Protein AF-A0AAU9Q0K7-F1 (afdb_monomer)

Structure (mmCIF, N/CA/C/O backbone):
data_AF-A0AAU9Q0K7-F1
#
_entry.id   AF-A0AAU9Q0K7-F1
#
loop_
_atom_site.group_PDB
_atom_site.id
_atom_site.type_symbol
_atom_site.label_atom_id
_atom_site.label_alt_id
_atom_site.label_comp_id
_atom_site.label_asym_id
_atom_site.label_entity_id
_atom_site.label_seq_id
_atom_site.pdbx_PDB_ins_code
_atom_site.Cartn_x
_atom_site.Cartn_y
_atom_site.Cartn_z
_atom_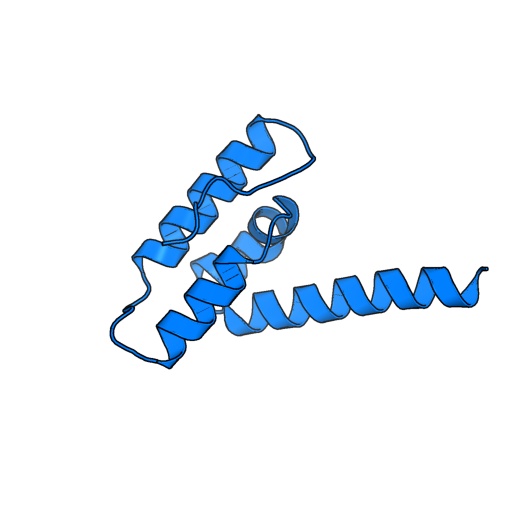site.occupancy
_atom_site.B_iso_or_equiv
_atom_site.auth_seq_id
_atom_site.auth_comp_id
_atom_site.auth_asym_id
_atom_site.auth_atom_id
_atom_site.pdbx_PDB_model_num
ATOM 1 N N . MET A 1 1 ? -2.325 15.271 6.030 1.00 62.47 1 MET A N 1
ATOM 2 C CA . MET A 1 1 ? -2.195 13.817 5.755 1.00 62.47 1 MET A CA 1
ATOM 3 C C . MET A 1 1 ? -1.354 13.615 4.496 1.00 62.47 1 MET A C 1
ATOM 5 O O . MET A 1 1 ? -1.461 14.426 3.584 1.00 62.47 1 MET A O 1
ATOM 9 N N . LYS A 1 2 ? -0.492 12.588 4.441 1.00 71.00 2 LYS A N 1
ATOM 10 C CA . LYS A 1 2 ? 0.323 12.282 3.244 1.00 71.00 2 LYS A CA 1
ATOM 11 C C . LYS A 1 2 ? -0.579 11.862 2.074 1.00 71.00 2 LYS A C 1
ATOM 13 O O . LYS A 1 2 ? -1.559 11.155 2.285 1.00 71.00 2 LYS A O 1
ATOM 18 N N . SER A 1 3 ? -0.235 12.276 0.852 1.00 79.75 3 SER A N 1
ATOM 19 C CA . SER A 1 3 ? -1.015 11.948 -0.349 1.00 79.75 3 SER A CA 1
ATOM 20 C C . SER A 1 3 ? -0.915 10.463 -0.708 1.00 79.75 3 SER A C 1
ATOM 22 O O . SER A 1 3 ? 0.182 9.914 -0.825 1.00 79.75 3 SER A O 1
ATOM 24 N N . LEU A 1 4 ? -2.066 9.835 -0.962 1.00 75.19 4 LEU A N 1
ATOM 25 C CA . LEU A 1 4 ? -2.180 8.469 -1.488 1.00 75.19 4 LEU A CA 1
ATOM 26 C C . LEU A 1 4 ? -1.605 8.325 -2.909 1.00 75.19 4 LEU A C 1
ATOM 28 O O . LEU A 1 4 ? -1.263 7.223 -3.329 1.00 75.19 4 LEU A O 1
ATOM 32 N N . LYS A 1 5 ? -1.461 9.439 -3.639 1.00 81.19 5 LYS A N 1
ATOM 33 C CA . LYS A 1 5 ? -0.990 9.481 -5.032 1.00 81.19 5 LYS A CA 1
ATOM 34 C C . LYS A 1 5 ? 0.529 9.635 -5.162 1.00 81.19 5 LYS A C 1
ATOM 36 O O . LYS A 1 5 ? 1.024 9.848 -6.262 1.00 81.19 5 LYS A O 1
ATOM 41 N N . ASN A 1 6 ? 1.295 9.515 -4.076 1.00 88.25 6 ASN A N 1
ATOM 42 C CA . ASN A 1 6 ? 2.758 9.675 -4.087 1.00 88.25 6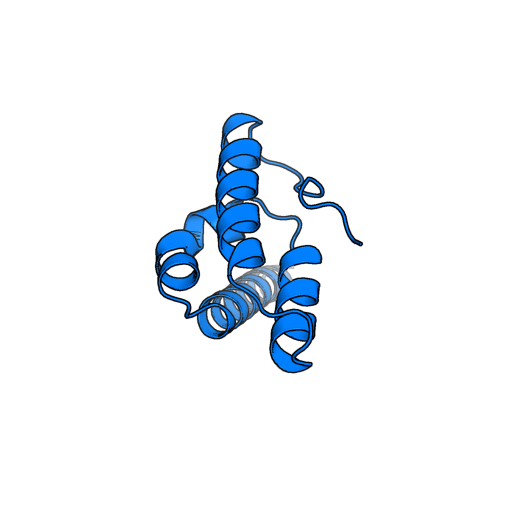 ASN A CA 1
ATOM 43 C C . ASN A 1 6 ? 3.531 8.477 -4.692 1.00 88.25 6 ASN A C 1
ATOM 45 O O . ASN A 1 6 ? 4.697 8.251 -4.361 1.00 88.25 6 ASN A O 1
ATOM 49 N N . LEU A 1 7 ? 2.889 7.717 -5.580 1.00 92.06 7 LEU A N 1
ATOM 50 C CA . LEU A 1 7 ? 3.452 6.559 -6.265 1.00 92.06 7 LEU A CA 1
ATOM 51 C C . LEU A 1 7 ? 4.304 6.995 -7.467 1.00 92.06 7 LEU A C 1
ATOM 53 O O . LEU A 1 7 ? 3.884 7.846 -8.250 1.00 92.06 7 LEU A O 1
ATOM 57 N N . LYS A 1 8 ? 5.494 6.409 -7.635 1.00 90.19 8 LYS A N 1
ATOM 58 C CA . LYS A 1 8 ? 6.494 6.816 -8.640 1.00 90.19 8 LYS A CA 1
ATOM 59 C C . LYS A 1 8 ? 6.988 5.639 -9.485 1.00 90.19 8 LYS A C 1
ATOM 61 O O . LYS A 1 8 ? 6.958 4.490 -9.052 1.00 90.19 8 LYS A O 1
ATOM 66 N N . GLY A 1 9 ? 7.484 5.944 -10.686 1.00 92.38 9 GLY A N 1
ATOM 67 C CA . GLY A 1 9 ? 7.918 4.941 -11.666 1.00 92.38 9 GLY A CA 1
ATOM 68 C C . GLY A 1 9 ? 6.753 4.140 -12.261 1.00 92.38 9 GLY A C 1
ATOM 69 O O . GLY A 1 9 ? 5.585 4.424 -11.973 1.00 92.38 9 GLY A O 1
ATOM 70 N N . TYR A 1 10 ? 7.087 3.129 -13.072 1.00 93.38 10 TYR A N 1
ATOM 71 C CA . TYR A 1 10 ? 6.145 2.203 -13.726 1.00 93.38 10 TYR A CA 1
ATOM 72 C C . TYR A 1 10 ? 5.124 2.886 -14.659 1.00 93.38 10 TYR A C 1
ATOM 74 O O . TYR A 1 10 ? 5.168 4.096 -14.881 1.00 93.38 10 TYR A O 1
ATOM 82 N N . SER A 1 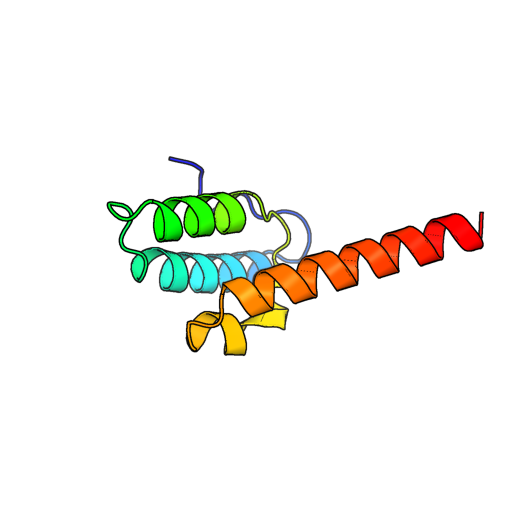11 ? 4.219 2.113 -15.262 1.00 95.94 11 SER A N 1
ATOM 83 C CA . SER A 1 11 ? 3.163 2.657 -16.130 1.00 95.94 11 SER A CA 1
ATOM 84 C C . SER A 1 11 ? 2.059 3.366 -15.330 1.00 95.94 11 SER A C 1
ATOM 86 O O . SER A 1 11 ? 1.856 3.104 -14.1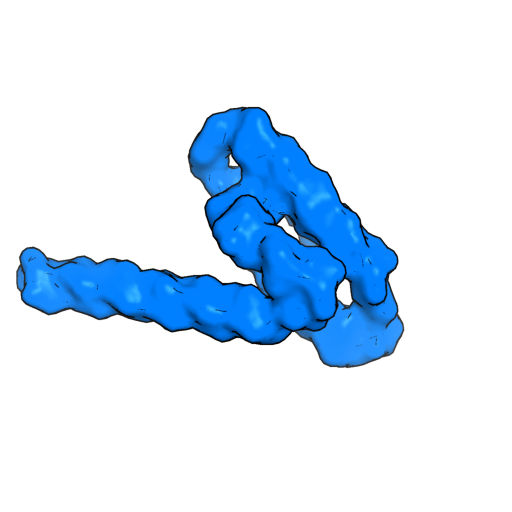40 1.00 95.94 11 SER A O 1
ATOM 88 N N . GLN A 1 12 ? 1.296 4.250 -15.987 1.00 94.94 12 GLN A N 1
ATOM 89 C CA . GLN A 1 12 ? 0.157 4.932 -15.356 1.00 94.94 12 GLN A CA 1
ATOM 90 C C . GLN A 1 12 ? -0.914 3.940 -14.877 1.00 94.94 12 GLN A C 1
ATOM 92 O O . GLN A 1 12 ? -1.439 4.097 -13.777 1.00 94.94 12 GLN A O 1
ATOM 97 N N . ALA A 1 13 ? -1.193 2.891 -15.656 1.00 94.38 13 ALA A N 1
ATOM 98 C CA . ALA A 1 13 ? -2.142 1.847 -15.279 1.00 94.38 13 ALA A CA 1
ATOM 99 C C . ALA A 1 13 ? -1.720 1.131 -13.982 1.00 94.38 13 ALA A C 1
ATOM 101 O O . ALA A 1 13 ? -2.536 0.951 -13.079 1.00 94.38 13 ALA A O 1
ATOM 102 N N . GLN A 1 14 ? -0.430 0.805 -13.839 1.00 95.94 14 GLN A N 1
ATOM 103 C CA . GLN A 1 14 ? 0.107 0.197 -12.616 1.00 95.94 14 GLN A CA 1
ATOM 104 C C . GLN A 1 14 ? 0.014 1.142 -11.413 1.00 95.94 14 GLN A C 1
ATOM 106 O O . GLN A 1 14 ? -0.350 0.705 -10.323 1.00 95.94 14 GLN A O 1
ATOM 111 N N . ARG A 1 15 ? 0.293 2.440 -11.594 1.00 96.44 15 ARG A N 1
ATOM 112 C CA . ARG A 1 15 ? 0.103 3.437 -10.527 1.00 96.44 15 ARG A CA 1
ATOM 113 C C . ARG A 1 15 ? -1.358 3.540 -10.095 1.00 96.44 15 ARG A C 1
ATOM 115 O O . ARG A 1 15 ? -1.618 3.560 -8.897 1.00 96.44 15 ARG A O 1
ATOM 122 N N . ASN A 1 16 ? -2.295 3.564 -11.042 1.00 95.38 16 ASN A N 1
ATOM 123 C CA . ASN A 1 16 ? -3.729 3.630 -10.750 1.00 95.38 16 ASN A CA 1
ATOM 124 C C . ASN A 1 16 ? -4.208 2.387 -9.986 1.00 95.38 16 ASN A C 1
ATOM 126 O O . ASN A 1 16 ? -4.924 2.512 -8.994 1.00 95.38 16 ASN A O 1
ATOM 130 N N . LEU A 1 17 ? -3.762 1.196 -10.397 1.00 95.75 17 LEU A N 1
ATOM 131 C CA . LEU A 1 17 ? -4.061 -0.049 -9.691 1.00 95.75 17 LEU A CA 1
ATOM 132 C C . LEU A 1 17 ? -3.499 -0.036 -8.263 1.00 95.75 17 LEU A C 1
ATOM 134 O O . LEU A 1 17 ? -4.217 -0.309 -7.306 1.00 95.75 17 LEU A O 1
ATOM 138 N N . ALA A 1 18 ? -2.223 0.318 -8.106 1.00 96.94 18 ALA A N 1
ATOM 139 C CA . ALA A 1 18 ? -1.579 0.396 -6.799 1.00 96.94 18 ALA A CA 1
ATOM 140 C C . ALA A 1 18 ? -2.248 1.433 -5.881 1.00 96.94 18 ALA A C 1
ATOM 142 O O . ALA A 1 18 ? -2.421 1.168 -4.692 1.00 96.94 18 ALA A O 1
ATOM 143 N N . TYR A 1 19 ? -2.672 2.575 -6.431 1.00 95.44 19 TYR A N 1
ATOM 144 C CA . TYR A 1 19 ? -3.458 3.580 -5.715 1.00 95.44 19 TYR A CA 1
ATOM 145 C C . TYR A 1 19 ? -4.767 2.986 -5.188 1.00 95.44 19 TYR A C 1
ATOM 147 O O . TYR A 1 19 ? -5.038 3.083 -3.994 1.00 95.44 19 TYR A O 1
ATOM 155 N N . SER A 1 20 ? -5.531 2.307 -6.051 1.00 95.75 20 SER A N 1
ATOM 156 C CA . SER A 1 20 ? -6.800 1.676 -5.670 1.00 95.75 20 SER A CA 1
ATOM 157 C C . SER A 1 20 ? -6.614 0.635 -4.562 1.00 95.75 20 SER A C 1
ATOM 159 O O . SER A 1 20 ? -7.461 0.517 -3.678 1.00 95.75 20 SER A O 1
ATOM 161 N N . ILE A 1 21 ? -5.530 -0.143 -4.608 1.00 95.81 21 ILE A N 1
ATOM 162 C CA . ILE A 1 21 ? -5.220 -1.121 -3.563 1.00 95.81 21 ILE A CA 1
ATOM 163 C C . ILE A 1 21 ? -4.905 -0.382 -2.262 1.00 95.81 21 ILE A C 1
ATOM 165 O O . ILE A 1 21 ? -5.512 -0.670 -1.235 1.00 95.81 21 ILE A O 1
ATOM 169 N N . ARG A 1 22 ? -3.999 0.603 -2.299 1.00 95.88 22 ARG A N 1
ATOM 170 C CA . ARG A 1 22 ? -3.597 1.375 -1.117 1.00 95.88 22 ARG A CA 1
ATOM 171 C C . ARG A 1 22 ? -4.790 2.036 -0.436 1.00 95.88 22 ARG A C 1
ATOM 173 O O . ARG A 1 22 ? -4.917 1.905 0.775 1.00 95.88 22 ARG A O 1
ATOM 180 N N . GLU A 1 23 ? -5.658 2.682 -1.207 1.00 95.25 23 GLU A N 1
ATOM 181 C CA . GLU A 1 23 ? -6.874 3.339 -0.723 1.00 95.25 23 GLU A CA 1
ATOM 182 C C . GLU A 1 23 ? -7.787 2.353 0.019 1.00 95.25 23 GLU A C 1
ATOM 184 O O . GLU A 1 23 ? -8.131 2.587 1.181 1.00 95.25 23 GLU A O 1
ATOM 189 N N . LYS A 1 24 ? -8.077 1.194 -0.591 1.00 95.00 24 LYS A N 1
ATOM 190 C CA . LYS A 1 24 ? -8.883 0.128 0.028 1.00 95.00 24 LYS A CA 1
ATOM 191 C C . LYS A 1 24 ? -8.294 -0.385 1.339 1.00 95.00 24 LYS A C 1
ATOM 193 O O . LYS 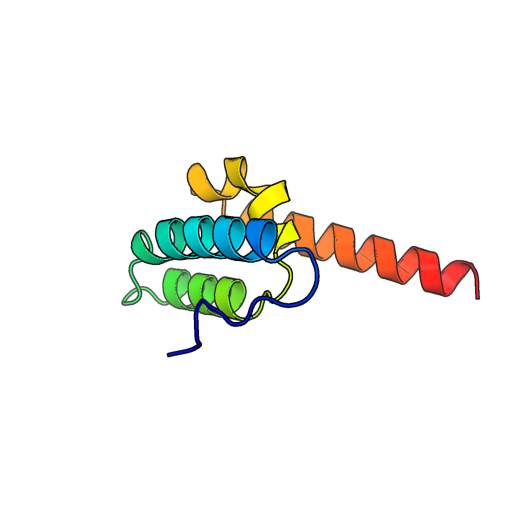A 1 24 ? -9.046 -0.696 2.256 1.00 95.00 24 LYS A O 1
ATOM 198 N N . ILE A 1 25 ? -6.972 -0.512 1.428 1.00 94.50 25 ILE A N 1
ATOM 199 C CA . ILE A 1 25 ? -6.305 -0.969 2.653 1.00 94.50 25 ILE A CA 1
ATOM 200 C C . ILE A 1 25 ? -6.368 0.097 3.734 1.00 94.50 25 ILE A C 1
ATOM 202 O O . ILE A 1 25 ? -6.721 -0.201 4.869 1.00 94.50 25 ILE A O 1
ATOM 206 N N . THR A 1 26 ? -6.067 1.345 3.386 1.00 93.88 26 THR A N 1
ATOM 207 C CA . THR A 1 26 ? -6.042 2.441 4.357 1.00 93.88 26 THR A CA 1
ATOM 208 C C . THR A 1 26 ? -7.420 2.767 4.912 1.00 93.88 26 THR A C 1
ATOM 210 O O . THR A 1 26 ? -7.515 3.146 6.071 1.00 93.88 26 THR A O 1
ATOM 213 N N . ALA A 1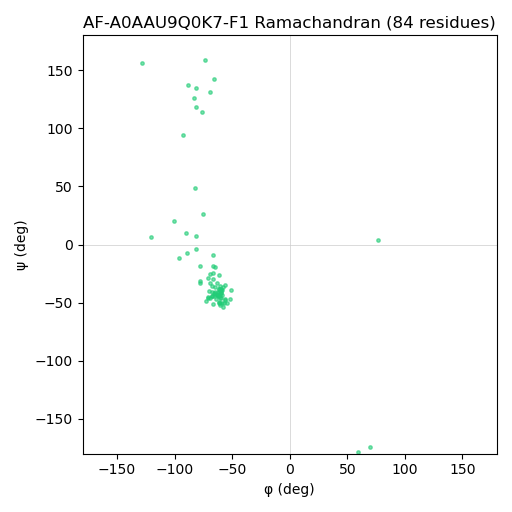 27 ? -8.480 2.551 4.129 1.00 93.31 27 ALA A N 1
ATOM 214 C CA . ALA A 1 27 ? -9.860 2.726 4.574 1.00 93.31 27 ALA A CA 1
ATOM 215 C C . ALA A 1 27 ? -10.290 1.719 5.659 1.00 93.31 27 ALA A C 1
ATOM 217 O O . ALA A 1 27 ? -11.276 1.956 6.346 1.00 93.31 27 ALA A O 1
ATOM 218 N N . LYS A 1 28 ? -9.568 0.599 5.817 1.00 92.50 28 LYS A N 1
ATOM 219 C CA . LYS A 1 28 ? -9.842 -0.418 6.848 1.00 92.50 28 LYS A CA 1
ATOM 220 C C . LYS A 1 28 ? -9.111 -0.161 8.170 1.00 92.50 28 LYS A C 1
ATOM 222 O O . LYS A 1 28 ? -9.319 -0.914 9.115 1.00 92.50 28 LYS A O 1
ATOM 227 N N . LEU A 1 29 ? -8.222 0.831 8.218 1.00 92.19 29 LEU A N 1
ATOM 228 C CA . LEU A 1 29 ? -7.411 1.131 9.396 1.00 92.19 29 LEU A CA 1
ATOM 229 C C . LEU A 1 29 ? -8.151 2.094 10.325 1.00 92.19 29 LEU A C 1
ATOM 231 O O . LEU A 1 29 ? -8.703 3.098 9.876 1.00 92.19 29 LEU A O 1
ATOM 235 N N . ASP A 1 30 ? -8.096 1.826 11.624 1.00 93.69 30 ASP A N 1
ATOM 236 C CA . ASP A 1 30 ? -8.618 2.716 12.653 1.00 93.69 30 ASP A CA 1
ATOM 237 C C . ASP A 1 30 ? -7.500 3.641 13.144 1.00 93.69 30 ASP A C 1
ATOM 239 O O . ASP A 1 30 ? -6.723 3.304 14.036 1.00 93.69 30 ASP A O 1
ATOM 243 N N . LEU A 1 31 ? -7.408 4.835 12.554 1.00 91.56 31 LEU A N 1
ATOM 244 C CA . LEU A 1 31 ? -6.313 5.779 12.818 1.00 91.56 31 LEU A CA 1
ATOM 245 C C . LEU A 1 31 ? -6.298 6.347 14.247 1.00 91.56 31 LEU A C 1
ATOM 247 O O . LEU A 1 31 ? -5.315 6.987 14.624 1.00 91.56 31 LEU A O 1
ATOM 251 N N . SER A 1 32 ? -7.340 6.101 15.051 1.00 93.12 32 SER A N 1
ATOM 252 C CA . SER A 1 32 ? -7.312 6.403 16.487 1.00 93.12 32 SER A CA 1
ATOM 253 C C . SER A 1 32 ? -6.361 5.472 17.249 1.00 93.12 32 SER A C 1
ATOM 255 O O . SER A 1 32 ? -5.792 5.852 18.274 1.00 93.12 32 SER A O 1
ATOM 257 N N . LYS A 1 33 ? -6.118 4.265 16.723 1.00 94.44 33 LYS A N 1
ATOM 258 C CA . LYS A 1 33 ? -5.191 3.294 17.299 1.00 94.44 33 LYS A CA 1
ATOM 259 C C . LYS A 1 33 ? -3.770 3.609 16.860 1.00 94.44 33 LYS A C 1
ATOM 261 O O . LYS A 1 33 ? -3.445 3.630 15.673 1.00 94.44 33 LYS A O 1
ATOM 266 N N . THR A 1 34 ? -2.874 3.742 17.836 1.00 94.50 34 THR A N 1
ATOM 267 C CA . THR A 1 34 ? -1.443 4.008 17.613 1.00 94.50 34 THR A CA 1
ATOM 268 C C . T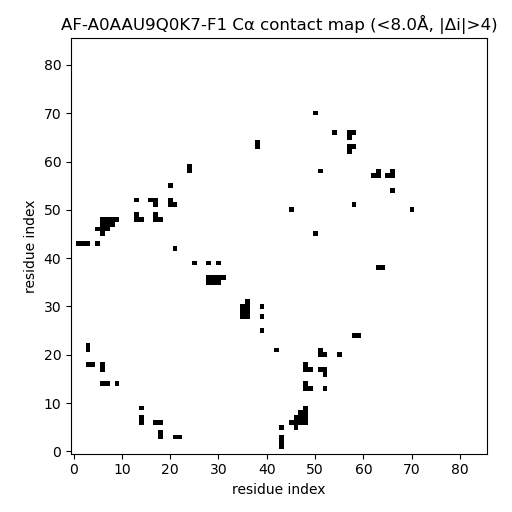HR A 1 34 ? -0.807 3.037 16.616 1.00 94.50 34 THR A C 1
ATOM 270 O O . THR A 1 34 ? 0.019 3.438 15.797 1.00 94.50 34 THR A O 1
ATOM 273 N N . GLN A 1 35 ? -1.185 1.757 16.665 1.00 92.50 35 GLN A N 1
ATOM 274 C CA . GLN A 1 35 ? -0.626 0.737 15.780 1.00 92.50 35 GLN A CA 1
ATOM 275 C C . GLN A 1 35 ? -1.061 0.930 14.322 1.00 92.50 35 GLN A C 1
ATOM 277 O O . GLN A 1 35 ? -0.218 0.914 13.425 1.00 92.50 35 GLN A O 1
ATOM 282 N N . ASP A 1 36 ? -2.346 1.173 14.089 1.00 93.31 36 ASP A N 1
ATOM 283 C CA . ASP A 1 36 ? -2.901 1.394 12.753 1.00 93.31 36 ASP A CA 1
ATOM 284 C C . ASP A 1 36 ? -2.387 2.701 12.150 1.00 93.31 36 ASP A C 1
ATOM 286 O O . ASP A 1 36 ? -2.063 2.748 10.964 1.00 93.31 36 ASP A O 1
ATOM 290 N N . ASN A 1 37 ? -2.193 3.731 12.976 1.00 94.25 37 ASN A N 1
ATOM 291 C CA . ASN A 1 37 ? -1.556 4.974 12.556 1.00 94.25 37 ASN A CA 1
ATOM 292 C C . ASN A 1 37 ? -0.101 4.741 12.089 1.00 94.25 37 ASN A C 1
ATOM 294 O O . ASN A 1 37 ? 0.294 5.170 11.004 1.00 94.25 37 ASN A O 1
ATOM 298 N N . ARG A 1 38 ? 0.687 3.947 12.831 1.00 93.69 38 ARG A N 1
ATOM 299 C CA . ARG A 1 38 ? 2.049 3.556 12.409 1.00 93.69 38 ARG A CA 1
ATOM 300 C C . ARG A 1 38 ? 2.049 2.759 11.103 1.00 93.69 38 ARG A C 1
ATOM 302 O O . ARG A 1 38 ? 2.925 2.959 10.257 1.00 93.69 38 ARG A O 1
ATOM 309 N N . VAL A 1 39 ? 1.091 1.847 10.931 1.00 94.00 39 VAL A N 1
ATOM 310 C CA . VAL A 1 39 ? 0.925 1.072 9.692 1.00 94.00 39 VAL A CA 1
ATOM 311 C C . VAL A 1 39 ? 0.570 1.994 8.530 1.00 94.00 39 VAL A C 1
ATOM 313 O O . VAL A 1 39 ? 1.204 1.908 7.477 1.00 94.00 39 VAL A O 1
ATOM 316 N N . TYR A 1 40 ? -0.379 2.909 8.729 1.00 94.62 40 TYR A N 1
ATOM 317 C CA . TYR A 1 40 ? -0.759 3.922 7.751 1.00 94.62 40 TYR A CA 1
ATOM 318 C C . TYR A 1 40 ? 0.464 4.723 7.305 1.00 94.62 40 TYR A C 1
ATOM 320 O O . TYR A 1 40 ? 0.747 4.807 6.111 1.00 94.62 40 TYR A O 1
ATOM 328 N N . ASP A 1 41 ? 1.253 5.235 8.247 1.00 93.50 41 ASP A N 1
ATOM 329 C CA . ASP A 1 41 ? 2.445 6.021 7.940 1.00 93.50 41 ASP A CA 1
ATOM 330 C C . ASP A 1 41 ? 3.489 5.257 7.119 1.00 93.50 41 ASP A C 1
ATOM 332 O O . ASP A 1 41 ? 4.101 5.830 6.208 1.00 93.50 41 ASP A O 1
ATOM 336 N N . ARG A 1 42 ? 3.663 3.961 7.402 1.00 93.50 42 ARG A N 1
ATOM 337 C CA . ARG A 1 42 ? 4.522 3.060 6.620 1.00 93.50 42 ARG A CA 1
ATOM 338 C C . ARG A 1 42 ? 3.971 2.808 5.222 1.00 93.50 42 ARG A C 1
ATOM 340 O O . ARG A 1 42 ? 4.723 2.888 4.258 1.00 93.50 42 ARG A O 1
ATOM 347 N N . LEU A 1 43 ? 2.672 2.554 5.079 1.00 94.31 43 LEU A N 1
ATOM 348 C CA . LEU A 1 43 ? 2.043 2.438 3.759 1.00 94.31 43 LEU A CA 1
ATOM 349 C C . LEU A 1 43 ? 2.191 3.739 2.964 1.00 94.31 43 LEU A C 1
ATOM 351 O O . LEU A 1 43 ? 2.400 3.702 1.751 1.00 94.31 43 LEU A O 1
ATOM 355 N N . MET A 1 44 ? 2.132 4.888 3.645 1.00 94.00 44 MET A N 1
ATOM 356 C CA . MET A 1 44 ? 2.286 6.185 3.002 1.00 94.00 44 MET A CA 1
ATOM 357 C C . MET A 1 44 ? 3.712 6.484 2.534 1.00 94.00 44 MET A C 1
ATOM 359 O O . MET A 1 44 ? 3.885 7.243 1.579 1.00 94.00 44 MET A O 1
ATOM 363 N N . SER A 1 45 ? 4.734 5.929 3.193 1.00 92.81 45 SER A N 1
ATOM 364 C CA . SER A 1 45 ? 6.135 6.137 2.808 1.00 92.81 45 SER A CA 1
ATOM 365 C C . SER A 1 45 ? 6.557 5.295 1.601 1.00 92.81 45 SER A C 1
ATOM 367 O O . SER A 1 45 ? 7.534 5.632 0.928 1.00 92.81 45 SER A O 1
ATOM 369 N N . ILE A 1 46 ? 5.810 4.237 1.275 1.00 93.44 46 ILE A N 1
ATOM 370 C CA . ILE A 1 46 ? 6.078 3.402 0.106 1.00 93.44 46 ILE A CA 1
ATOM 371 C C . ILE A 1 46 ? 5.618 4.116 -1.166 1.00 93.44 46 ILE A C 1
ATOM 373 O O . ILE A 1 46 ? 4.429 4.310 -1.418 1.00 93.44 46 ILE A O 1
ATOM 377 N N . THR A 1 47 ? 6.589 4.457 -2.010 1.00 93.94 47 THR A N 1
ATOM 378 C CA . THR A 1 47 ? 6.367 5.110 -3.307 1.00 93.94 47 THR A CA 1
ATOM 379 C C . THR A 1 47 ? 6.323 4.127 -4.476 1.00 93.94 47 THR A C 1
ATOM 381 O O . THR A 1 47 ? 5.932 4.514 -5.571 1.00 93.94 47 THR A O 1
ATOM 384 N N . SER A 1 48 ? 6.716 2.865 -4.276 1.00 94.25 48 SER A N 1
ATOM 385 C CA . SER A 1 48 ? 6.758 1.853 -5.337 1.00 94.25 48 SER A CA 1
ATOM 386 C C . SER A 1 48 ? 5.370 1.238 -5.578 1.00 94.25 48 SER A C 1
ATOM 388 O O . SER A 1 48 ? 4.856 0.563 -4.683 1.00 94.25 48 SER A O 1
ATOM 390 N N . PRO A 1 49 ? 4.774 1.377 -6.781 1.00 95.50 49 PRO A N 1
ATOM 391 C CA . PRO A 1 49 ? 3.530 0.698 -7.151 1.00 95.50 49 PRO A CA 1
ATOM 392 C C . PRO A 1 49 ? 3.617 -0.824 -7.005 1.00 95.50 49 PRO A C 1
ATOM 394 O O . PRO A 1 49 ? 2.649 -1.473 -6.614 1.00 95.50 49 PRO A O 1
ATOM 397 N N . MET A 1 50 ? 4.792 -1.398 -7.279 1.00 95.00 50 MET A N 1
ATOM 398 C CA . MET A 1 50 ? 4.982 -2.848 -7.270 1.00 95.00 50 MET A CA 1
ATOM 399 C C . MET A 1 50 ? 4.848 -3.474 -5.892 1.00 95.00 50 MET A C 1
ATOM 401 O O . MET A 1 50 ? 4.494 -4.643 -5.818 1.00 95.00 50 MET A O 1
ATOM 405 N N . PHE A 1 51 ? 5.066 -2.723 -4.811 1.00 96.31 51 PHE A N 1
ATOM 406 C CA . PHE A 1 51 ? 4.752 -3.216 -3.473 1.00 96.31 51 PHE A CA 1
ATOM 407 C C . PHE A 1 51 ? 3.267 -3.596 -3.370 1.00 96.31 51 PHE A C 1
ATOM 409 O O . PHE A 1 51 ? 2.930 -4.733 -3.045 1.00 96.31 51 PHE A O 1
ATOM 416 N N . PHE A 1 52 ? 2.378 -2.665 -3.723 1.00 96.81 52 PHE A N 1
ATOM 417 C CA . PHE A 1 52 ? 0.932 -2.859 -3.613 1.00 96.81 52 PHE A CA 1
ATOM 418 C C . PHE A 1 52 ? 0.425 -3.956 -4.547 1.00 96.81 52 PHE A C 1
ATOM 420 O O . PHE A 1 52 ? -0.460 -4.719 -4.175 1.00 96.81 52 PHE A O 1
ATOM 427 N N . ILE A 1 53 ? 1.007 -4.058 -5.744 1.00 96.25 53 ILE A N 1
ATOM 428 C CA . ILE A 1 53 ? 0.631 -5.075 -6.731 1.00 96.25 53 ILE A CA 1
ATOM 429 C C . ILE A 1 53 ? 1.137 -6.462 -6.308 1.00 96.25 53 ILE A C 1
ATOM 431 O O . ILE A 1 53 ? 0.362 -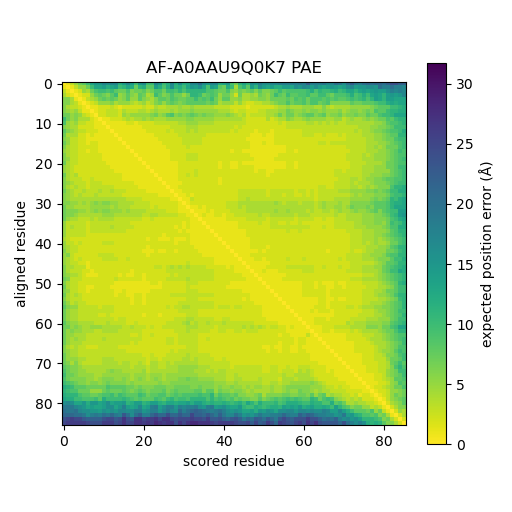7.415 -6.301 1.00 96.25 53 ILE A O 1
ATOM 435 N N . LYS A 1 54 ? 2.415 -6.588 -5.921 1.00 96.56 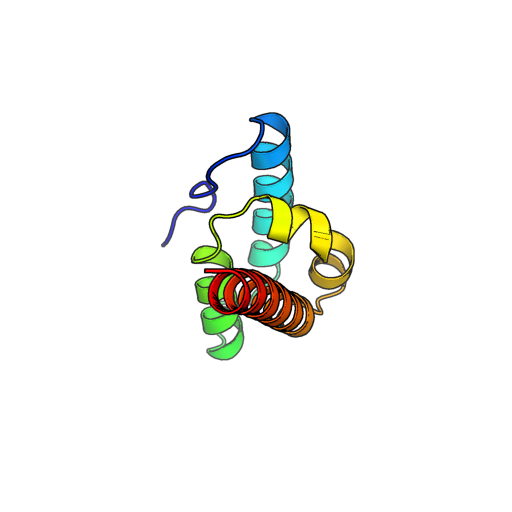54 LYS A N 1
ATOM 436 C CA . LYS A 1 54 ? 3.047 -7.875 -5.584 1.00 96.56 54 LYS A CA 1
ATOM 437 C C . LYS A 1 54 ? 2.468 -8.496 -4.313 1.00 96.56 54 LYS A C 1
ATOM 439 O O . LYS A 1 54 ? 2.257 -9.703 -4.280 1.00 96.56 54 LYS A O 1
ATOM 444 N N . TYR A 1 55 ? 2.203 -7.691 -3.282 1.00 97.06 55 TYR A N 1
ATOM 445 C CA . TYR A 1 55 ? 1.716 -8.178 -1.983 1.00 97.06 55 TYR A CA 1
ATOM 446 C C . TYR A 1 55 ? 0.208 -7.999 -1.790 1.00 97.06 55 TYR A C 1
ATOM 448 O O . TYR A 1 55 ? -0.285 -7.985 -0.662 1.00 97.06 55 TYR A O 1
ATOM 456 N N . ARG A 1 56 ? -0.543 -7.842 -2.887 1.00 95.88 56 ARG A N 1
ATOM 457 C CA . ARG A 1 56 ? -1.982 -7.565 -2.855 1.00 95.88 56 ARG A CA 1
ATOM 458 C C . ARG A 1 56 ? -2.756 -8.559 -1.991 1.00 95.88 56 ARG A C 1
ATOM 460 O O . ARG A 1 56 ? -3.554 -8.132 -1.168 1.00 95.88 56 ARG A O 1
ATOM 467 N N . SER A 1 57 ? -2.494 -9.857 -2.147 1.00 95.06 57 SER A N 1
ATOM 468 C CA . SER A 1 57 ? -3.199 -10.910 -1.405 1.00 95.06 57 SER A CA 1
ATOM 469 C C . SER A 1 57 ? -3.015 -10.767 0.111 1.00 95.06 57 SER A C 1
ATOM 471 O O . SER A 1 57 ? -3.997 -10.789 0.850 1.00 95.06 57 SER A O 1
ATOM 473 N N . GLN A 1 58 ? -1.783 -10.528 0.577 1.00 95.50 58 GLN A N 1
ATOM 474 C CA . GLN A 1 58 ? -1.496 -10.313 1.998 1.00 95.50 58 GLN A CA 1
ATOM 475 C C . GLN A 1 58 ? -2.135 -9.026 2.519 1.00 95.50 58 GLN A C 1
ATOM 477 O O . GLN A 1 58 ? -2.675 -8.998 3.623 1.00 95.50 58 GLN A O 1
ATOM 482 N N . LEU A 1 59 ? -2.072 -7.955 1.727 1.00 95.69 59 LEU A N 1
ATOM 483 C CA . LEU A 1 59 ? -2.685 -6.681 2.078 1.00 95.69 59 LEU A CA 1
ATOM 484 C C . LEU A 1 59 ? -4.205 -6.841 2.235 1.00 95.69 59 LEU A C 1
ATOM 486 O O . LEU A 1 59 ? -4.762 -6.461 3.263 1.00 95.69 59 LEU A O 1
ATOM 490 N N . GLU A 1 60 ? -4.873 -7.452 1.255 1.00 93.12 60 GLU A N 1
ATOM 491 C CA . GLU A 1 60 ? -6.325 -7.654 1.261 1.00 93.12 60 GLU A CA 1
ATOM 492 C C . GLU A 1 60 ? -6.789 -8.558 2.412 1.00 93.12 60 GLU A C 1
ATOM 494 O O . GLU A 1 60 ? -7.853 -8.297 2.980 1.00 93.12 60 GLU A O 1
ATOM 499 N N . SER A 1 61 ? -5.970 -9.539 2.814 1.00 93.62 61 SER A N 1
ATOM 500 C CA . SER A 1 61 ? -6.224 -10.419 3.961 1.00 93.62 61 SER A CA 1
ATOM 501 C C . SER A 1 61 ? -5.858 -9.805 5.324 1.00 93.62 61 SER A C 1
ATOM 503 O O . SER A 1 61 ? -5.829 -10.523 6.320 1.00 93.62 61 SER A O 1
ATOM 505 N N . GLY A 1 62 ? -5.488 -8.520 5.385 1.00 92.19 62 GLY A N 1
ATOM 506 C CA . GLY A 1 62 ? -5.112 -7.834 6.629 1.00 92.19 62 GLY A CA 1
ATOM 507 C C . GLY A 1 62 ? -3.709 -8.165 7.159 1.00 92.19 62 GLY A C 1
ATOM 508 O O . GLY A 1 62 ? -3.299 -7.639 8.191 1.00 92.19 62 GLY A O 1
ATOM 509 N N . LYS A 1 63 ? -2.915 -8.965 6.438 1.00 94.56 63 LYS A N 1
ATOM 510 C CA . LYS A 1 63 ? -1.530 -9.329 6.793 1.00 94.56 63 LYS A CA 1
ATOM 511 C C . LYS A 1 63 ? -0.540 -8.233 6.369 1.00 94.56 63 LYS A C 1
ATOM 513 O O . LYS A 1 63 ? 0.483 -8.491 5.735 1.00 94.56 63 LYS A O 1
ATOM 518 N N . ILE A 1 64 ? -0.846 -6.980 6.712 1.00 94.31 64 ILE A N 1
ATOM 519 C CA . ILE A 1 64 ? -0.110 -5.794 6.242 1.00 94.31 64 ILE A CA 1
ATOM 520 C C . ILE A 1 64 ? 1.330 -5.790 6.768 1.00 94.31 64 ILE A C 1
ATOM 522 O O . ILE A 1 64 ? 2.265 -5.523 6.016 1.00 94.31 64 ILE A O 1
ATOM 526 N N . THR A 1 65 ? 1.530 -6.136 8.041 1.00 92.56 65 THR A N 1
ATOM 527 C CA . THR A 1 65 ? 2.867 -6.210 8.652 1.00 92.56 65 THR A CA 1
ATOM 528 C C . THR A 1 65 ? 3.753 -7.250 7.965 1.00 92.56 65 THR A C 1
ATOM 530 O O . THR A 1 65 ? 4.934 -6.995 7.743 1.00 92.56 65 THR A O 1
ATOM 533 N N . GLU A 1 66 ? 3.183 -8.388 7.557 1.00 94.25 66 GLU A N 1
ATOM 534 C CA . GLU A 1 66 ? 3.909 -9.429 6.820 1.00 94.25 66 GLU A CA 1
ATOM 535 C C . GLU A 1 66 ? 4.338 -8.933 5.431 1.00 94.25 66 GLU A C 1
ATOM 537 O O . GLU A 1 66 ? 5.489 -9.112 5.035 1.00 94.25 66 GLU A O 1
ATOM 542 N N . ALA A 1 67 ? 3.441 -8.249 4.710 1.00 96.31 67 ALA A N 1
ATOM 543 C CA . ALA A 1 67 ? 3.763 -7.627 3.425 1.00 96.31 67 ALA A CA 1
ATOM 544 C C . ALA A 1 67 ? 4.899 -6.599 3.557 1.00 96.31 67 ALA A C 1
ATOM 546 O O . ALA A 1 67 ? 5.827 -6.583 2.748 1.00 96.31 67 ALA A O 1
ATOM 547 N N . LEU A 1 68 ? 4.849 -5.761 4.598 1.00 94.12 68 LEU A N 1
ATOM 548 C CA . LEU A 1 68 ? 5.883 -4.768 4.892 1.00 94.12 68 LEU A CA 1
ATOM 549 C C . LEU A 1 68 ? 7.237 -5.421 5.197 1.00 94.12 68 LEU A C 1
ATOM 551 O O . LEU A 1 68 ? 8.246 -4.966 4.661 1.00 94.12 68 LEU A O 1
ATOM 555 N N . SER A 1 69 ? 7.257 -6.491 5.998 1.00 93.44 69 SER A N 1
ATOM 556 C CA . SER A 1 69 ? 8.482 -7.238 6.317 1.00 93.44 69 SER A CA 1
ATOM 557 C C . SER A 1 69 ? 9.111 -7.825 5.054 1.00 93.44 69 SER A C 1
ATOM 559 O O . SER A 1 69 ? 10.257 -7.522 4.739 1.00 93.44 69 SER A O 1
ATOM 561 N N . LYS A 1 70 ? 8.324 -8.553 4.250 1.00 93.56 70 LYS A N 1
ATOM 562 C CA . LYS A 1 70 ? 8.801 -9.156 2.994 1.00 93.56 70 LYS A CA 1
ATOM 563 C C . LYS A 1 70 ? 9.363 -8.119 2.024 1.00 93.56 70 LYS A C 1
ATOM 565 O O . LYS A 1 70 ? 10.338 -8.378 1.326 1.00 93.56 70 LYS A O 1
ATOM 570 N N . TYR A 1 71 ? 8.766 -6.929 1.979 1.00 93.75 71 TYR A N 1
ATOM 571 C CA . TYR A 1 71 ? 9.266 -5.844 1.140 1.00 93.75 71 TYR A CA 1
ATOM 572 C C . TYR A 1 71 ? 10.598 -5.263 1.632 1.00 93.75 71 TYR A C 1
ATOM 574 O O . TYR A 1 71 ? 11.421 -4.827 0.821 1.00 93.75 71 TYR A O 1
ATOM 582 N N . GLN A 1 72 ? 10.827 -5.230 2.945 1.00 90.00 72 GLN A N 1
ATOM 583 C CA . GLN A 1 72 ? 12.121 -4.835 3.499 1.00 90.00 72 GLN A CA 1
ATOM 584 C C . GLN A 1 72 ? 13.195 -5.870 3.168 1.00 90.00 72 GLN A C 1
ATOM 586 O O . GLN A 1 72 ? 14.258 -5.475 2.689 1.00 90.00 72 GLN A O 1
ATOM 591 N N . ASP A 1 73 ? 12.885 -7.158 3.312 1.00 90.12 73 ASP A N 1
ATOM 592 C CA . ASP A 1 73 ? 13.798 -8.258 2.982 1.00 90.12 73 ASP A CA 1
ATOM 593 C C . ASP A 1 73 ? 14.188 -8.236 1.499 1.00 90.12 73 ASP A C 1
ATOM 595 O O . ASP A 1 73 ? 15.369 -8.289 1.153 1.00 90.12 73 ASP A O 1
ATOM 599 N N . ASP A 1 74 ? 13.216 -8.054 0.601 1.00 89.44 74 ASP A N 1
ATOM 600 C CA . ASP A 1 74 ? 13.466 -7.929 -0.839 1.00 89.44 74 ASP A CA 1
ATOM 601 C C . ASP A 1 74 ? 14.378 -6.737 -1.165 1.00 89.44 74 ASP A C 1
ATOM 603 O O . ASP A 1 74 ? 15.288 -6.838 -1.995 1.00 89.44 74 ASP A O 1
ATOM 607 N N . ASN A 1 75 ? 14.167 -5.596 -0.504 1.00 87.06 75 ASN A N 1
ATOM 608 C CA . ASN A 1 75 ? 15.010 -4.419 -0.695 1.00 87.06 75 ASN A CA 1
ATOM 609 C C . ASN A 1 75 ? 16.415 -4.607 -0.125 1.00 87.06 75 ASN A C 1
ATOM 611 O O . ASN A 1 75 ? 17.379 -4.172 -0.759 1.00 87.06 75 ASN A O 1
ATOM 615 N N . TYR A 1 76 ? 16.539 -5.243 1.039 1.00 87.06 76 TYR A N 1
ATOM 616 C CA . TYR A 1 76 ? 17.823 -5.591 1.633 1.00 87.06 76 TYR A CA 1
ATOM 617 C C . TYR A 1 76 ? 18.606 -6.518 0.700 1.00 87.06 76 TYR A C 1
ATOM 619 O O . TYR A 1 76 ? 19.723 -6.188 0.308 1.00 87.06 76 TYR A O 1
ATOM 627 N N . ASN A 1 77 ? 17.977 -7.596 0.228 1.00 85.62 77 ASN A N 1
ATOM 628 C CA . ASN A 1 77 ? 18.576 -8.553 -0.700 1.00 85.62 77 ASN A CA 1
ATOM 629 C C . ASN A 1 77 ? 18.999 -7.900 -2.022 1.00 85.62 77 ASN A C 1
ATOM 631 O O . ASN A 1 77 ? 20.083 -8.177 -2.538 1.00 85.62 77 ASN A O 1
ATOM 635 N N . ARG A 1 78 ? 18.179 -6.992 -2.567 1.00 83.12 78 ARG A N 1
ATOM 636 C CA . ARG A 1 78 ? 18.524 -6.226 -3.773 1.00 83.12 78 ARG A CA 1
ATOM 637 C C . ARG A 1 78 ? 19.757 -5.345 -3.560 1.00 83.12 78 ARG A C 1
ATOM 639 O O . ARG A 1 78 ? 20.593 -5.256 -4.454 1.00 83.12 78 ARG A O 1
ATOM 646 N N . ARG A 1 79 ? 19.873 -4.696 -2.397 1.00 79.62 79 ARG A N 1
ATOM 647 C CA . ARG A 1 79 ? 21.030 -3.853 -2.051 1.00 79.62 79 ARG A CA 1
ATOM 648 C C . ARG A 1 79 ? 22.280 -4.688 -1.799 1.00 79.62 79 ARG A C 1
ATOM 650 O O . ARG A 1 79 ? 23.324 -4.354 -2.344 1.00 79.62 79 ARG A O 1
ATOM 657 N N . ALA A 1 80 ? 22.168 -5.781 -1.049 1.00 79.25 80 ALA A N 1
ATOM 658 C CA . ALA A 1 80 ? 23.281 -6.681 -0.763 1.00 79.25 80 ALA A CA 1
ATOM 659 C C . ALA A 1 80 ? 23.918 -7.211 -2.058 1.00 79.25 80 ALA A C 1
ATOM 661 O O . ALA A 1 80 ? 25.121 -7.076 -2.248 1.00 79.25 80 ALA A O 1
ATOM 662 N N . ARG A 1 81 ? 23.103 -7.682 -3.015 1.00 74.19 81 ARG A N 1
ATOM 663 C CA . ARG A 1 81 ? 23.584 -8.154 -4.330 1.00 74.19 81 ARG A CA 1
ATOM 664 C C . ARG A 1 81 ? 24.297 -7.083 -5.160 1.00 74.19 81 ARG A C 1
ATOM 666 O O . ARG A 1 81 ? 25.104 -7.435 -6.013 1.00 74.19 81 ARG A O 1
ATOM 673 N N . HIS A 1 82 ? 23.980 -5.808 -4.943 1.00 65.00 82 HIS A N 1
ATOM 674 C CA . HIS A 1 82 ? 24.661 -4.694 -5.601 1.00 65.00 82 HIS A CA 1
ATOM 675 C C . HIS A 1 82 ? 26.021 -4.380 -4.973 1.00 65.00 82 HIS A C 1
ATOM 677 O O . HIS A 1 82 ? 26.917 -3.958 -5.690 1.00 65.00 82 HIS A O 1
ATOM 683 N N . VAL A 1 83 ? 26.182 -4.596 -3.665 1.00 67.06 83 VAL A N 1
ATOM 684 C CA . VAL A 1 83 ? 27.438 -4.333 -2.945 1.00 67.06 83 VAL A CA 1
ATOM 685 C C . VAL A 1 83 ? 28.465 -5.444 -3.182 1.00 67.06 83 VAL A C 1
ATOM 687 O O . VAL A 1 83 ? 29.648 -5.163 -3.262 1.00 67.06 83 VAL A O 1
ATOM 690 N N . THR A 1 84 ? 28.039 -6.700 -3.351 1.00 59.22 84 THR A N 1
ATOM 691 C CA . THR A 1 84 ? 28.961 -7.841 -3.557 1.00 59.22 84 THR A CA 1
ATOM 692 C C . THR A 1 84 ? 29.464 -7.991 -5.002 1.00 59.22 84 THR A C 1
ATOM 694 O O . THR A 1 84 ? 30.241 -8.895 -5.289 1.00 59.22 84 THR A O 1
ATOM 697 N N . ARG A 1 85 ? 28.988 -7.164 -5.939 1.00 52.56 85 ARG A N 1
ATOM 698 C CA . ARG A 1 85 ? 29.360 -7.207 -7.368 1.00 52.56 85 ARG A CA 1
ATOM 699 C C . ARG A 1 85 ? 29.999 -5.907 -7.871 1.00 52.56 85 ARG A C 1
ATOM 701 O O . ARG A 1 85 ? 30.170 -5.770 -9.079 1.00 52.56 85 ARG A O 1
ATOM 708 N N . GLY A 1 86 ? 30.262 -4.963 -6.968 1.00 48.06 86 GLY A N 1
ATOM 709 C CA . GLY A 1 86 ? 30.950 -3.703 -7.249 1.00 48.06 86 GLY A CA 1
ATOM 710 C C . GLY A 1 86 ? 32.422 -3.790 -6.903 1.00 48.06 86 GLY A C 1
ATOM 711 O O . GLY A 1 86 ? 32.738 -4.518 -5.937 1.00 48.06 86 GLY A O 1
#

Mean predicted aligned error: 4.57 Å

Nearest PDB structures (foldseek):
  7pua-assembly1_Ck  TM=3.436E-01  e=5.574E+00  Trypanosoma brucei brucei

Foldseek 3Di:
DQDLQLADDDDPVLSVVLSVLLVVLLVPADCVDPVSVVLNVLSSVDRHSCLCVVCVVCSVVVVSVVSSVVVVVVVVVVVVVVVVVD

pLDDT: mean 89.88, std 10.07, range [48.06, 97.06]

Radius of gyration: 13.72 Å; Cα contacts (8 Å, |Δi|>4): 63; chains: 1; bounding box: 41×25×34 Å

Sequence (86 aa):
MKSLKNLKGYSQAQRNLAYSIREKITAKLDLSKTQDNRVYDRLMSITSPMFFIKYRSQLESGKITEALSKYQDDNYNRRARHVTRG

Organism: NCBI:txid696485

Solvent-accessible surface area (backbone atoms only — not comparable to full-atom values): 4951 Å² total; per-residue (Å²): 131,84,62,77,78,62,54,51,76,86,53,71,68,51,38,54,52,19,36,56,50,50,52,61,52,55,72,72,49,55,66,89,40,71,66,38,37,54,50,48,54,54,60,60,68,55,32,54,30,62,56,46,60,75,35,36,70,38,43,76,71,68,37,45,69,58,39,53,50,54,52,50,53,54,50,49,54,57,50,51,63,54,62,78,74,105

Secondary structure (DSSP, 8-state):
---TT---SS-HHHHHHHHHHHHHHHTT--TTSHHHHHHHHHHHH---HHHHHHTHHHHHTT-HHHHHHHHHHHHHHHHHHHHTT-